Protein AF-A0A328ECJ2-F1 (afdb_monomer)

Foldseek 3Di:
DDPVVVVVVVVVVVDDQLVVQLVVQVVLVADSVLSSVVSVVCVVVVHDPVNVVVCSVVSVVVRVVVVVVVVVVVVVVVVVVVVVVD

Solvent-accessible surface area (backbone atoms only — not comparable to full-atom values): 49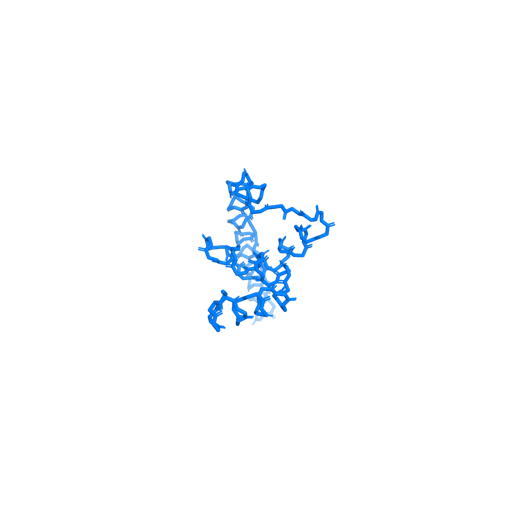03 Å² total; per-residue (Å²): 136,53,77,65,58,57,49,51,55,54,51,59,73,68,55,53,72,47,58,56,42,26,54,52,39,40,73,74,67,47,56,68,72,60,20,49,56,49,19,54,56,35,51,77,69,66,58,48,74,66,60,55,56,74,41,44,72,56,54,56,56,51,52,55,50,51,53,52,50,50,55,50,50,55,51,52,51,51,54,52,54,58,64,74,74,109

Structure (mmCIF, N/CA/C/O backbone):
data_AF-A0A328ECJ2-F1
#
_entry.id   AF-A0A328ECJ2-F1
#
loop_
_atom_site.group_PDB
_atom_site.id
_atom_site.type_symbol
_atom_site.label_atom_id
_atom_site.label_alt_id
_atom_site.label_comp_id
_atom_site.label_asym_id
_atom_site.label_entity_id
_atom_site.label_seq_id
_atom_site.pdbx_PDB_ins_code
_atom_site.Cartn_x
_atom_site.Cartn_y
_atom_site.Cartn_z
_atom_site.occupancy
_atom_site.B_iso_or_equiv
_atom_site.auth_seq_id
_atom_site.auth_comp_id
_atom_site.auth_asym_id
_atom_site.auth_atom_id
_atom_site.pdbx_PDB_model_num
ATOM 1 N N . MET A 1 1 ? -20.897 -12.761 29.644 1.00 55.25 1 MET A N 1
ATOM 2 C CA . MET A 1 1 ? -19.629 -12.828 28.889 1.00 55.25 1 MET A CA 1
ATOM 3 C C . MET A 1 1 ? -19.3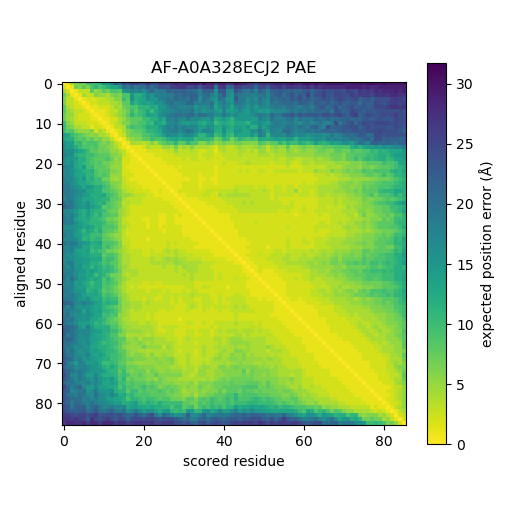49 -14.278 28.581 1.00 55.25 1 MET A C 1
ATOM 5 O O . MET A 1 1 ? -19.303 -15.085 29.503 1.00 55.25 1 MET A O 1
ATOM 9 N N . THR A 1 2 ? -19.264 -14.611 27.300 1.00 70.19 2 THR A N 1
ATOM 10 C CA . THR A 1 2 ? -18.987 -15.971 26.832 1.00 70.19 2 THR A CA 1
ATOM 11 C C . THR A 1 2 ? -17.473 -16.203 26.778 1.00 70.19 2 THR A C 1
ATOM 13 O O . THR A 1 2 ? -16.700 -15.256 26.650 1.00 70.19 2 THR A O 1
ATOM 16 N N . VAL A 1 3 ? -17.017 -17.454 26.900 1.00 70.62 3 VAL A N 1
ATOM 17 C CA . VAL A 1 3 ? -15.584 -17.818 26.798 1.00 70.62 3 VAL A CA 1
ATOM 18 C C . VAL A 1 3 ? -14.968 -17.307 25.485 1.00 70.62 3 VAL A C 1
ATOM 20 O O . VAL A 1 3 ? -13.809 -16.898 25.454 1.00 70.62 3 VAL A O 1
ATOM 23 N N . THR A 1 4 ? -15.775 -17.254 24.428 1.00 70.69 4 THR A N 1
ATOM 24 C CA . THR A 1 4 ? -15.459 -16.675 23.120 1.00 70.69 4 THR A CA 1
ATOM 25 C C . THR A 1 4 ? -15.136 -15.180 23.171 1.00 70.69 4 THR A C 1
ATOM 27 O O . THR A 1 4 ? -14.149 -14.777 22.565 1.00 70.69 4 THR A O 1
ATOM 30 N N . ASP A 1 5 ? -15.860 -14.371 23.952 1.00 72.00 5 ASP A N 1
ATOM 31 C CA . ASP A 1 5 ? -15.585 -12.926 24.084 1.00 72.00 5 ASP A CA 1
ATOM 32 C C . ASP A 1 5 ? -14.234 -12.667 24.775 1.00 72.00 5 ASP A C 1
ATOM 34 O O . ASP A 1 5 ? -13.496 -11.752 24.416 1.00 72.00 5 ASP A O 1
ATOM 38 N N . ASN A 1 6 ? -13.883 -13.506 25.757 1.00 71.88 6 ASN A N 1
ATOM 39 C CA . ASN A 1 6 ? -12.614 -13.408 26.482 1.00 71.88 6 ASN A CA 1
ATOM 40 C C . ASN A 1 6 ? -11.419 -13.842 25.624 1.00 71.88 6 ASN A C 1
ATOM 42 O O . ASN A 1 6 ? -10.348 -13.245 25.724 1.00 71.88 6 ASN A O 1
ATOM 46 N N . LEU A 1 7 ? -11.596 -14.867 24.784 1.00 73.31 7 LEU A N 1
ATOM 47 C CA . LEU A 1 7 ? -10.582 -15.289 23.817 1.00 73.31 7 LEU A CA 1
ATOM 48 C C . LEU A 1 7 ? -10.367 -14.211 22.755 1.00 73.31 7 LEU A C 1
ATOM 50 O O . LEU A 1 7 ? -9.223 -13.833 22.517 1.00 73.31 7 LEU A O 1
ATOM 54 N N . GLN A 1 8 ? -11.447 -13.667 22.191 1.00 67.25 8 GLN A N 1
ATOM 55 C CA . GLN A 1 8 ? -11.388 -12.571 21.224 1.00 67.25 8 GLN A CA 1
ATOM 56 C C . GLN A 1 8 ? -10.638 -11.364 21.806 1.00 67.25 8 GLN A C 1
ATOM 58 O O . GLN A 1 8 ? -9.623 -10.948 21.255 1.00 67.25 8 GLN A O 1
ATOM 63 N N . ALA A 1 9 ? -11.029 -10.894 22.995 1.00 66.19 9 ALA A N 1
ATOM 64 C CA . ALA A 1 9 ? -10.369 -9.774 23.667 1.00 66.19 9 ALA A CA 1
ATOM 65 C C . ALA A 1 9 ? -8.888 -10.043 24.015 1.00 66.19 9 ALA A C 1
ATOM 67 O O . ALA A 1 9 ? -8.083 -9.111 24.084 1.00 66.19 9 ALA A O 1
ATOM 68 N N . PHE A 1 10 ? -8.508 -11.303 24.251 1.00 69.88 10 PHE A N 1
ATOM 69 C CA . PHE A 1 10 ? -7.119 -11.697 24.495 1.00 69.88 10 PHE A CA 1
ATOM 70 C C . PHE A 1 10 ? -6.276 -11.681 23.214 1.00 69.88 10 PHE A C 1
ATOM 72 O O . PHE A 1 10 ? -5.128 -11.231 23.252 1.00 69.88 10 PHE A O 1
ATOM 79 N N . PHE A 1 11 ? -6.834 -12.137 22.089 1.00 64.06 11 PHE A N 1
ATOM 80 C CA . PHE A 1 11 ? -6.184 -12.040 20.780 1.00 64.06 11 PHE A CA 1
ATOM 81 C C . PHE A 1 11 ? -6.067 -10.585 20.322 1.00 64.06 11 PHE A C 1
ATOM 83 O O . PHE A 1 11 ? -4.983 -10.173 19.912 1.00 64.06 11 PHE A O 1
ATOM 90 N N . ASP A 1 12 ? -7.120 -9.787 20.498 1.00 63.34 12 ASP A N 1
ATOM 91 C CA . ASP A 1 12 ? -7.136 -8.367 20.139 1.00 63.34 12 ASP A CA 1
ATOM 92 C C . ASP A 1 12 ? -6.104 -7.566 20.952 1.00 63.34 12 ASP A C 1
ATOM 94 O O . ASP A 1 12 ? -5.381 -6.742 20.399 1.00 63.34 12 ASP A O 1
ATOM 98 N N . LYS A 1 13 ? -5.926 -7.868 22.249 1.00 65.19 13 LYS A N 1
ATOM 99 C CA . LYS A 1 13 ? -4.879 -7.246 23.088 1.00 65.19 13 LYS A CA 1
ATOM 100 C C . LYS A 1 13 ? -3.446 -7.587 22.679 1.00 65.19 13 LYS A C 1
ATOM 102 O O . LYS A 1 13 ? -2.530 -6.858 23.052 1.00 65.19 13 LYS A O 1
ATOM 107 N N . LYS A 1 14 ? -3.232 -8.713 21.997 1.00 65.19 14 LYS A N 1
ATOM 108 C CA . LYS A 1 14 ? -1.905 -9.153 21.539 1.00 65.19 14 LYS A CA 1
ATOM 109 C C . LYS A 1 14 ? -1.631 -8.800 20.082 1.00 65.19 14 LYS A C 1
ATOM 111 O O . LYS A 1 14 ? -0.519 -9.043 19.611 1.00 65.19 14 LYS A O 1
ATOM 116 N N . ARG A 1 15 ? -2.619 -8.266 19.364 1.00 65.88 15 ARG A N 1
ATOM 117 C CA . ARG A 1 15 ? -2.477 -7.952 17.949 1.00 65.88 15 ARG A CA 1
ATOM 118 C C . ARG A 1 15 ? -1.576 -6.732 17.802 1.00 65.88 15 ARG A C 1
ATOM 120 O O . ARG A 1 15 ? -1.834 -5.681 18.379 1.00 65.88 15 ARG A O 1
ATOM 127 N N . ASN A 1 16 ? -0.475 -6.901 17.077 1.00 78.75 16 ASN A N 1
ATOM 128 C CA . ASN A 1 16 ? 0.439 -5.805 16.799 1.00 78.75 16 ASN A CA 1
ATOM 129 C C . ASN A 1 16 ? -0.228 -4.875 15.760 1.00 78.75 16 ASN A C 1
ATOM 131 O O . ASN A 1 16 ? -0.532 -5.352 14.662 1.00 78.75 16 ASN A O 1
ATOM 135 N N . PRO A 1 17 ? -0.441 -3.581 16.068 1.00 79.56 17 PRO A N 1
ATOM 136 C CA . PRO A 1 17 ? -1.050 -2.626 15.141 1.00 79.56 17 PRO A CA 1
ATOM 137 C C . PRO A 1 17 ? -0.321 -2.523 13.795 1.00 79.56 17 PRO A C 1
ATOM 139 O O . PRO A 1 17 ? -0.942 -2.197 12.785 1.00 79.56 17 PRO A O 1
ATOM 142 N N . HIS A 1 18 ? 0.987 -2.792 13.757 1.00 85.81 18 HIS A N 1
ATOM 143 C CA . HIS A 1 18 ? 1.750 -2.902 12.511 1.00 85.81 18 HIS A CA 1
ATOM 144 C C . HIS A 1 18 ? 1.274 -4.070 11.646 1.00 85.81 18 HIS A C 1
ATOM 146 O O . HIS A 1 18 ? 0.930 -3.880 10.484 1.00 85.81 18 HIS A O 1
ATOM 152 N N . LEU A 1 19 ? 1.184 -5.269 12.233 1.00 86.94 19 LEU A N 1
ATOM 153 C CA . LEU A 1 19 ? 0.757 -6.492 11.542 1.00 86.94 19 LEU A CA 1
ATOM 154 C C . LEU A 1 19 ? -0.661 -6.360 10.987 1.00 86.94 19 LEU A C 1
ATOM 156 O O . LEU A 1 19 ? -0.915 -6.777 9.866 1.00 86.94 19 LEU A O 1
ATOM 160 N N . GLU A 1 20 ? -1.571 -5.732 11.730 1.00 87.31 20 GLU A N 1
ATOM 161 C CA . GLU A 1 20 ? -2.935 -5.498 11.249 1.00 87.31 20 GLU A CA 1
ATOM 162 C C . GLU A 1 20 ? -2.967 -4.540 10.045 1.00 87.31 20 GLU A C 1
ATOM 164 O O . GLU A 1 20 ? -3.662 -4.794 9.059 1.00 87.31 20 GLU A O 1
ATOM 169 N N . ARG A 1 21 ? -2.170 -3.463 10.077 1.00 88.62 21 ARG A N 1
ATOM 170 C CA . ARG A 1 21 ? -2.040 -2.539 8.938 1.00 88.62 21 ARG A CA 1
ATOM 171 C C . ARG A 1 21 ? -1.384 -3.206 7.737 1.00 88.62 21 ARG A C 1
ATOM 173 O O . ARG A 1 21 ? -1.818 -2.970 6.613 1.00 88.62 21 ARG A O 1
ATOM 180 N N . LEU A 1 22 ? -0.369 -4.032 7.967 1.00 93.25 22 LEU A N 1
ATOM 181 C CA . LEU A 1 22 ? 0.298 -4.803 6.928 1.00 93.25 22 LEU A CA 1
ATOM 182 C C . LEU A 1 22 ? -0.668 -5.783 6.258 1.00 93.25 22 LEU A C 1
ATOM 184 O O . LEU A 1 22 ? -0.814 -5.746 5.039 1.00 93.25 22 LEU A O 1
ATOM 188 N N . GLU A 1 23 ? -1.372 -6.603 7.046 1.00 91.50 23 GLU A N 1
ATOM 189 C CA . GLU A 1 23 ? -2.402 -7.530 6.559 1.00 91.50 23 GLU A CA 1
ATOM 190 C C . GLU A 1 23 ? -3.446 -6.781 5.724 1.00 91.50 23 GLU A C 1
ATOM 192 O O . GLU A 1 23 ? -3.813 -7.214 4.629 1.00 91.50 23 GLU A O 1
ATOM 197 N N . PHE A 1 24 ? -3.873 -5.611 6.200 1.00 91.75 24 PHE A N 1
ATOM 198 C CA . PHE A 1 24 ? -4.803 -4.756 5.482 1.00 91.75 24 PHE A CA 1
ATOM 199 C C . PHE A 1 24 ? -4.237 -4.250 4.144 1.00 91.75 24 PHE A C 1
ATOM 201 O O . PHE A 1 24 ? -4.889 -4.398 3.109 1.00 91.75 24 PHE A O 1
ATOM 208 N N . LEU A 1 25 ? -3.023 -3.696 4.130 1.00 93.38 25 LEU A N 1
ATOM 209 C CA . LEU A 1 25 ? -2.356 -3.192 2.923 1.00 93.38 25 LEU A CA 1
ATOM 210 C C . LEU A 1 25 ? -2.116 -4.303 1.892 1.00 93.38 25 LEU A C 1
ATOM 212 O O . LEU A 1 25 ? -2.394 -4.108 0.708 1.00 93.38 25 LEU A O 1
ATOM 216 N N . MET A 1 26 ? -1.691 -5.483 2.344 1.00 92.94 26 MET A N 1
ATOM 217 C CA . MET A 1 26 ? -1.531 -6.666 1.497 1.00 92.94 26 MET A CA 1
ATOM 218 C C . MET A 1 26 ? -2.871 -7.158 0.944 1.00 92.94 26 MET A C 1
ATOM 220 O O . MET A 1 26 ? -2.954 -7.507 -0.231 1.00 92.94 26 MET A O 1
ATOM 224 N N . SER A 1 27 ? -3.946 -7.132 1.742 1.00 92.69 27 SER A N 1
ATOM 225 C CA . SER A 1 27 ? -5.287 -7.534 1.285 1.00 92.69 27 SER A CA 1
ATOM 226 C C . SER A 1 27 ? -5.837 -6.637 0.171 1.00 92.69 27 SER A C 1
ATOM 228 O O . SER A 1 27 ? -6.682 -7.065 -0.615 1.00 92.69 27 SER A O 1
ATOM 230 N N . MET A 1 28 ? -5.337 -5.400 0.061 1.00 91.06 28 MET A N 1
ATOM 231 C CA . MET A 1 28 ? -5.664 -4.520 -1.058 1.00 91.06 28 MET A CA 1
ATOM 232 C C . MET A 1 28 ? -4.975 -4.945 -2.361 1.00 91.06 28 MET A C 1
ATOM 234 O O . MET A 1 28 ? -5.438 -4.546 -3.426 1.00 91.06 28 MET A O 1
ATOM 238 N N . GLY A 1 29 ? -3.929 -5.771 -2.302 1.00 92.06 29 GLY A N 1
ATOM 239 C CA . GLY A 1 29 ? -3.159 -6.216 -3.464 1.00 92.06 29 GLY A CA 1
ATOM 240 C C . GLY A 1 29 ? -1.955 -5.333 -3.788 1.00 92.06 29 GLY A C 1
ATOM 241 O O . GLY A 1 29 ? -1.542 -5.296 -4.943 1.00 92.06 29 GLY A O 1
ATOM 242 N N . LEU A 1 30 ? -1.428 -4.602 -2.800 1.00 92.62 30 LEU A N 1
ATOM 243 C CA . LEU A 1 30 ? -0.143 -3.908 -2.923 1.00 92.62 30 LEU A CA 1
ATOM 244 C C . LEU A 1 30 ? 1.010 -4.915 -2.894 1.00 92.62 30 LEU A C 1
ATOM 246 O O . LEU A 1 30 ? 0.898 -5.966 -2.253 1.00 92.62 30 LEU A O 1
ATOM 250 N N . ASP A 1 31 ? 2.123 -4.573 -3.544 1.00 93.56 31 ASP A N 1
ATOM 251 C CA . ASP A 1 31 ? 3.362 -5.340 -3.416 1.00 93.56 31 ASP A CA 1
AT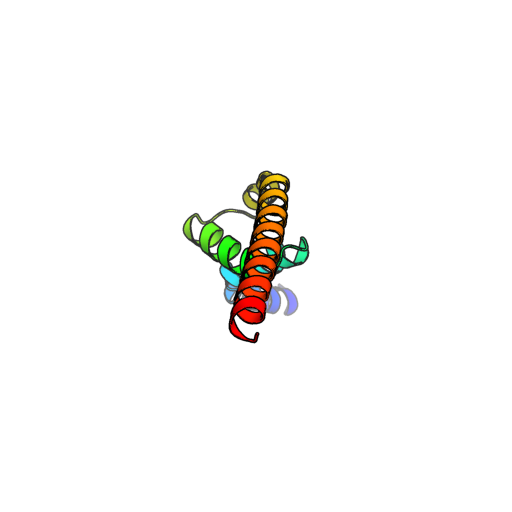OM 252 C C . ASP A 1 31 ? 3.748 -5.529 -1.929 1.00 93.56 31 ASP A C 1
ATOM 254 O O . ASP A 1 31 ? 3.664 -4.567 -1.159 1.00 93.56 31 ASP A O 1
ATOM 258 N N . PRO A 1 32 ? 4.167 -6.733 -1.489 1.00 92.19 32 PRO A N 1
ATOM 259 C CA . PRO A 1 32 ? 4.476 -6.993 -0.083 1.00 92.19 32 PRO A CA 1
ATOM 260 C C . PRO A 1 32 ? 5.570 -6.092 0.503 1.00 92.19 32 PRO A C 1
ATOM 262 O O . PRO A 1 32 ? 5.462 -5.677 1.656 1.00 92.19 32 PRO A O 1
ATOM 265 N N . GLU A 1 33 ? 6.611 -5.762 -0.266 1.00 91.94 33 GLU A N 1
ATOM 266 C CA . GLU A 1 33 ? 7.698 -4.908 0.220 1.00 91.94 33 GLU A CA 1
ATOM 267 C C . GLU A 1 33 ? 7.237 -3.450 0.327 1.00 91.94 33 GLU A C 1
ATOM 269 O O . GLU A 1 33 ? 7.560 -2.748 1.291 1.00 91.94 33 GLU A O 1
ATOM 274 N N . PHE A 1 34 ? 6.437 -2.992 -0.638 1.00 93.31 34 PHE A N 1
ATOM 275 C CA . PHE A 1 34 ? 5.815 -1.674 -0.569 1.00 93.31 34 PHE A CA 1
ATOM 276 C C . PHE A 1 34 ? 4.814 -1.576 0.594 1.00 93.31 34 PHE A C 1
ATOM 278 O O . PHE A 1 34 ? 4.838 -0.600 1.349 1.00 93.31 34 PHE A O 1
ATOM 285 N N . ALA A 1 35 ? 3.989 -2.607 0.791 1.00 94.00 35 ALA A N 1
ATOM 286 C CA . ALA A 1 35 ? 3.019 -2.700 1.876 1.00 94.00 35 ALA A CA 1
ATOM 287 C C . ALA A 1 35 ? 3.691 -2.634 3.256 1.00 94.00 35 ALA A C 1
ATOM 289 O O . ALA A 1 35 ? 3.217 -1.886 4.108 1.00 94.00 35 ALA A O 1
A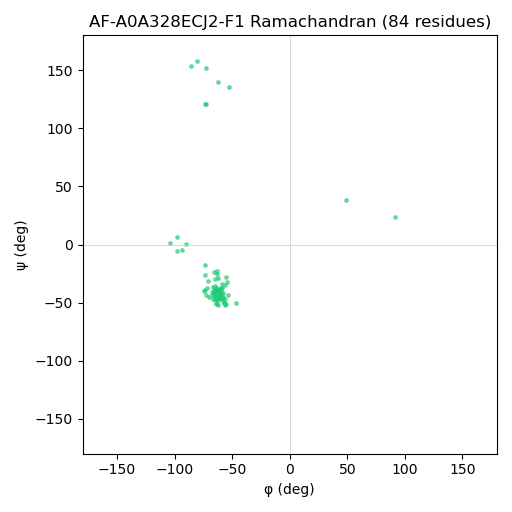TOM 290 N N . GLU A 1 36 ? 4.821 -3.319 3.457 1.00 93.56 36 GLU A N 1
ATOM 291 C CA . GLU A 1 36 ? 5.605 -3.257 4.702 1.00 93.56 36 GLU A CA 1
ATOM 292 C C . GLU A 1 36 ? 6.064 -1.831 5.021 1.00 93.56 36 GLU A C 1
ATOM 294 O O . GLU A 1 36 ? 5.868 -1.324 6.128 1.00 93.56 36 GLU A O 1
ATOM 299 N N . ARG A 1 37 ? 6.618 -1.132 4.025 1.00 93.38 37 ARG A N 1
ATOM 300 C CA . ARG A 1 37 ? 7.079 0.254 4.195 1.00 93.38 37 ARG A CA 1
ATOM 301 C C . ARG A 1 37 ? 5.920 1.201 4.496 1.00 93.38 37 ARG A C 1
ATOM 303 O O . ARG A 1 37 ? 6.054 2.085 5.342 1.00 93.38 37 ARG A O 1
ATOM 310 N N . CYS A 1 38 ? 4.782 1.018 3.829 1.00 93.19 38 CYS A N 1
ATOM 311 C CA . CYS A 1 38 ? 3.574 1.786 4.107 1.00 93.19 38 CYS A CA 1
ATOM 312 C C . CYS A 1 38 ? 3.019 1.494 5.505 1.00 93.19 38 CYS A C 1
ATOM 314 O O . CYS A 1 38 ? 2.634 2.435 6.194 1.00 93.19 38 CYS A O 1
ATOM 316 N N . ALA A 1 39 ? 3.006 0.234 5.944 1.00 93.00 39 ALA A N 1
ATOM 317 C CA . ALA A 1 39 ? 2.535 -0.157 7.269 1.00 93.00 39 ALA A CA 1
ATOM 318 C C . ALA A 1 39 ? 3.354 0.532 8.370 1.00 93.00 39 ALA A C 1
ATOM 320 O O . ALA A 1 39 ? 2.762 1.169 9.241 1.00 93.00 39 ALA A O 1
ATOM 321 N N . LEU A 1 40 ? 4.688 0.537 8.245 1.00 93.00 40 LEU A N 1
ATOM 322 C CA . LEU A 1 40 ? 5.584 1.259 9.157 1.00 93.00 40 LEU A CA 1
ATOM 323 C C . LEU A 1 40 ? 5.319 2.771 9.149 1.00 93.00 40 LEU A C 1
ATOM 325 O O . LEU A 1 40 ? 5.245 3.400 10.203 1.00 93.00 40 LEU A O 1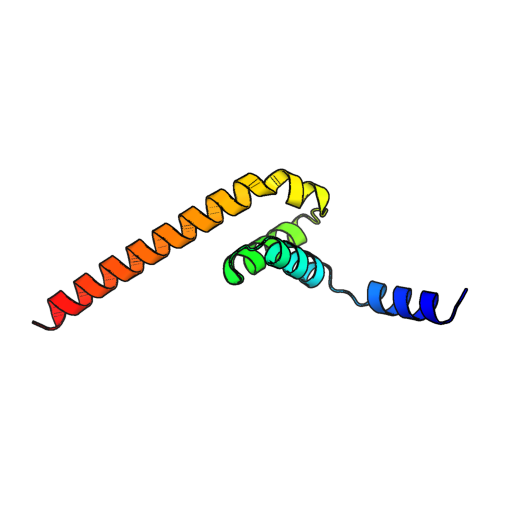
ATOM 329 N N . MET A 1 41 ? 5.146 3.375 7.967 1.00 92.12 41 MET A N 1
ATOM 330 C CA . MET A 1 41 ? 4.846 4.808 7.853 1.00 92.12 41 MET A CA 1
ATOM 331 C C . MET A 1 41 ? 3.517 5.162 8.536 1.00 92.12 41 MET A C 1
ATOM 333 O O . MET A 1 41 ? 3.429 6.152 9.261 1.00 92.12 41 MET A O 1
ATOM 337 N N . PHE A 1 42 ? 2.478 4.354 8.317 1.00 92.38 42 PHE A N 1
ATOM 338 C CA . PHE A 1 42 ? 1.161 4.557 8.914 1.00 92.38 42 PHE A CA 1
ATOM 339 C C . PHE A 1 42 ? 1.140 4.266 10.414 1.00 92.38 42 PHE A C 1
ATOM 341 O O . PHE A 1 42 ? 0.402 4.925 11.145 1.00 92.38 42 PHE A O 1
ATOM 348 N N . GLU A 1 43 ? 1.961 3.331 10.888 1.00 90.00 43 GLU A N 1
ATOM 349 C CA . GLU A 1 43 ? 2.169 3.093 12.313 1.00 90.00 43 GLU A CA 1
ATOM 350 C C . GLU A 1 43 ? 2.782 4.320 12.998 1.00 90.00 43 GLU A C 1
ATOM 352 O O . GLU A 1 43 ? 2.266 4.759 14.023 1.00 90.00 43 GLU A O 1
ATOM 357 N N . GLN A 1 44 ? 3.804 4.940 12.399 1.00 90.25 44 GLN A N 1
ATOM 358 C CA . GLN A 1 44 ? 4.462 6.129 12.961 1.00 90.25 44 GLN A CA 1
ATOM 359 C C . GLN A 1 44 ? 3.511 7.310 13.178 1.00 90.25 44 GLN A C 1
ATOM 361 O O . GLN A 1 44 ? 3.683 8.073 14.127 1.00 90.25 44 GLN A O 1
ATOM 366 N N . ILE A 1 45 ? 2.508 7.463 12.312 1.00 90.75 45 ILE A N 1
ATOM 367 C CA . ILE A 1 45 ? 1.506 8.530 12.424 1.00 90.75 45 ILE A CA 1
ATOM 368 C C . ILE A 1 45 ? 0.208 8.067 13.095 1.00 90.75 45 ILE A C 1
ATOM 370 O O . ILE A 1 45 ? -0.754 8.828 13.136 1.00 90.75 45 ILE A O 1
ATOM 374 N N . ASN A 1 46 ? 0.165 6.832 13.611 1.00 88.00 46 ASN A N 1
ATOM 375 C CA . ASN A 1 46 ? -1.035 6.202 14.164 1.00 88.00 46 ASN A CA 1
ATOM 376 C C . ASN A 1 46 ? -2.263 6.307 13.243 1.00 88.00 46 ASN A C 1
ATOM 378 O O . ASN A 1 46 ? -3.388 6.471 13.716 1.00 88.00 46 ASN A O 1
ATOM 382 N N . ALA A 1 47 ? -2.062 6.183 11.929 1.00 88.75 47 ALA A N 1
ATOM 383 C CA . ALA A 1 47 ? -3.152 6.285 10.971 1.00 88.75 47 ALA A CA 1
ATOM 384 C C . ALA A 1 47 ? -4.190 5.183 11.197 1.00 88.75 47 ALA A C 1
ATOM 386 O O . ALA A 1 47 ? -3.866 4.012 11.454 1.00 88.75 47 ALA A O 1
ATOM 387 N N . THR A 1 48 ? -5.446 5.586 11.061 1.00 89.00 48 THR A N 1
ATOM 388 C CA 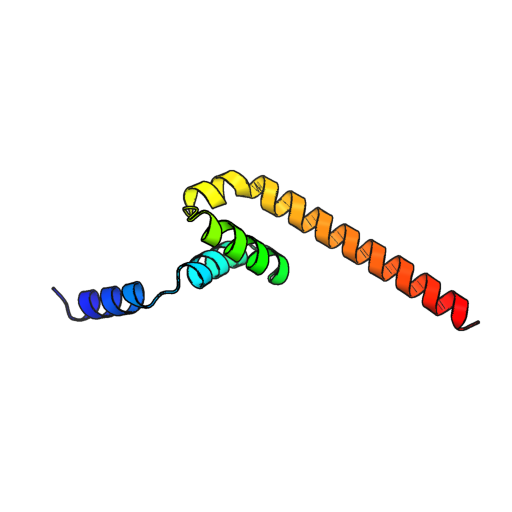. THR A 1 48 ? -6.620 4.722 11.078 1.00 89.00 48 THR A CA 1
ATOM 389 C C . THR A 1 48 ? -6.820 4.048 9.721 1.00 89.00 48 THR A C 1
ATOM 391 O O . THR A 1 48 ? -6.400 4.552 8.676 1.00 89.00 48 THR A O 1
ATOM 394 N N . THR A 1 49 ? -7.542 2.928 9.700 1.00 87.81 49 THR A N 1
ATOM 395 C CA . THR A 1 49 ? -7.883 2.214 8.457 1.00 87.81 49 THR A CA 1
ATOM 396 C C . THR A 1 49 ? -8.616 3.107 7.453 1.00 87.81 49 THR A C 1
ATOM 398 O O . THR A 1 49 ? -8.390 3.001 6.248 1.00 87.81 49 THR A O 1
ATOM 401 N N . GLN A 1 50 ? -9.457 4.031 7.930 1.00 89.12 50 GLN A N 1
ATOM 402 C CA . GLN A 1 50 ? -10.181 4.964 7.066 1.00 89.12 50 GLN A CA 1
ATOM 403 C C . GLN A 1 50 ? -9.236 5.963 6.383 1.00 89.12 50 GLN A C 1
ATOM 405 O O . GLN A 1 50 ? -9.394 6.248 5.197 1.00 89.12 50 GLN A O 1
ATOM 410 N N . GLU A 1 51 ? -8.235 6.477 7.098 1.00 90.81 51 GLU A N 1
ATOM 411 C CA . GLU A 1 51 ? -7.233 7.384 6.528 1.00 90.81 51 GLU A CA 1
ATOM 412 C C . GLU A 1 51 ? -6.363 6.676 5.488 1.00 90.81 51 GLU A C 1
ATOM 414 O O . GLU A 1 51 ? -6.125 7.230 4.414 1.00 90.81 51 GLU A O 1
ATOM 419 N N . ILE A 1 52 ? -5.977 5.423 5.751 1.00 91.69 52 ILE A N 1
ATOM 420 C CA . ILE A 1 52 ? -5.272 4.578 4.777 1.00 91.69 52 ILE A CA 1
ATOM 421 C C . ILE A 1 52 ? -6.148 4.370 3.530 1.00 91.69 52 ILE A C 1
ATOM 423 O O . ILE A 1 52 ? -5.690 4.558 2.401 1.00 91.69 52 ILE A O 1
ATOM 427 N N . MET A 1 53 ? -7.436 4.061 3.712 1.00 91.31 53 MET A N 1
ATOM 428 C CA . MET A 1 53 ? -8.392 3.902 2.609 1.00 91.31 53 MET A CA 1
ATOM 429 C C . MET A 1 53 ? -8.568 5.168 1.773 1.00 91.31 53 MET A C 1
ATOM 431 O O . MET A 1 53 ? -8.656 5.089 0.545 1.00 91.31 53 MET A O 1
ATOM 435 N N . ASN A 1 54 ? -8.567 6.342 2.401 1.00 94.00 54 ASN A N 1
ATOM 436 C CA . ASN A 1 54 ? -8.654 7.613 1.683 1.00 94.00 54 ASN A CA 1
ATOM 437 C C . ASN A 1 54 ? -7.435 7.836 0.767 1.00 94.00 54 ASN A C 1
ATOM 439 O O . ASN A 1 54 ? -7.547 8.509 -0.259 1.00 94.00 54 ASN A O 1
ATOM 443 N N . GLN A 1 55 ? -6.291 7.221 1.080 1.00 93.19 55 GLN A N 1
ATOM 444 C CA . GLN A 1 55 ? -5.075 7.275 0.265 1.00 93.19 55 GLN A CA 1
ATOM 445 C C . GLN A 1 55 ? -4.969 6.152 -0.776 1.00 93.19 55 GLN A C 1
ATOM 447 O O . GLN A 1 55 ? -4.018 6.141 -1.558 1.00 93.19 55 GLN A O 1
ATOM 452 N N . LYS A 1 56 ? -5.956 5.249 -0.869 1.00 91.69 56 LYS A N 1
ATOM 453 C CA . LYS A 1 56 ? -5.917 4.056 -1.733 1.00 91.69 56 LYS A CA 1
ATOM 454 C C . LYS A 1 56 ? -5.440 4.348 -3.159 1.00 91.69 56 LYS A C 1
ATOM 456 O O . LYS A 1 56 ? -4.516 3.705 -3.643 1.00 91.69 56 LYS A O 1
ATOM 461 N N . LYS A 1 57 ? -6.021 5.348 -3.833 1.00 93.19 57 LYS A N 1
ATOM 462 C CA . LYS A 1 57 ? -5.637 5.706 -5.216 1.00 93.19 57 LYS A CA 1
ATOM 463 C C . LYS A 1 57 ? -4.164 6.109 -5.337 1.00 93.19 57 LYS A C 1
ATOM 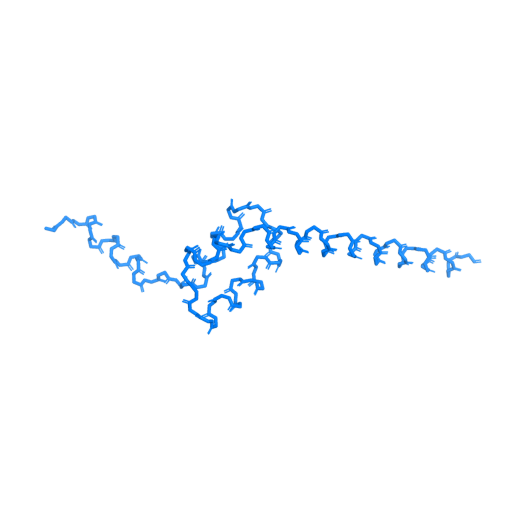465 O O . LYS A 1 57 ? -3.524 5.788 -6.335 1.00 93.19 57 LYS A O 1
ATOM 470 N N . VAL A 1 58 ? -3.643 6.819 -4.338 1.00 94.06 58 VAL A N 1
ATOM 471 C CA . VAL A 1 58 ? -2.245 7.257 -4.301 1.00 94.06 58 VAL A CA 1
ATOM 472 C C . VAL A 1 58 ? -1.333 6.055 -4.092 1.00 94.06 58 VAL A C 1
ATOM 474 O O . VAL A 1 58 ? -0.371 5.916 -4.840 1.00 94.06 58 VAL A O 1
ATOM 477 N N . LEU A 1 59 ? -1.678 5.162 -3.159 1.00 93.56 59 LEU A N 1
ATOM 478 C CA . LEU A 1 59 ? -0.910 3.946 -2.880 1.00 93.56 59 LEU A CA 1
ATOM 479 C C . LEU A 1 59 ? -0.720 3.100 -4.146 1.00 93.56 59 LEU A C 1
ATOM 481 O O . LEU A 1 59 ? 0.416 2.839 -4.522 1.00 93.56 59 LEU A O 1
ATOM 485 N N . PHE A 1 60 ? -1.795 2.794 -4.880 1.00 93.56 60 PHE A N 1
ATOM 486 C CA . PHE A 1 60 ? -1.685 2.049 -6.146 1.00 93.56 60 PHE A CA 1
ATOM 487 C C . PHE A 1 60 ? -0.901 2.796 -7.226 1.00 93.56 60 PHE A C 1
ATOM 489 O O . PHE A 1 60 ? -0.167 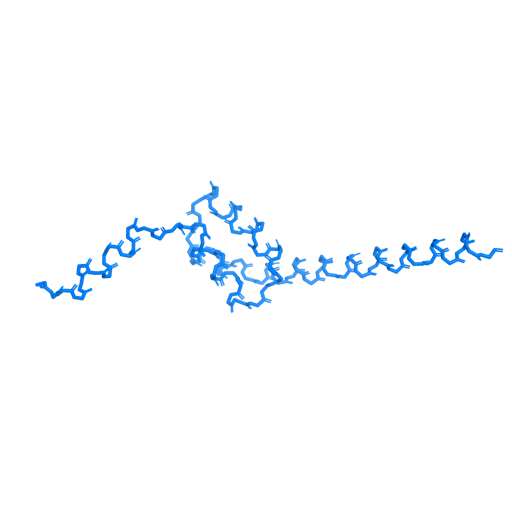2.189 -8.000 1.00 93.56 60 PHE A O 1
ATOM 496 N N . SER A 1 61 ? -1.053 4.121 -7.304 1.00 94.69 61 SER A N 1
ATOM 497 C CA . SER A 1 61 ? -0.310 4.919 -8.281 1.00 94.69 61 SER A CA 1
ATOM 498 C C . SER A 1 61 ? 1.196 4.895 -8.017 1.00 94.69 61 SER A C 1
ATOM 500 O O . SER A 1 61 ? 1.987 4.893 -8.960 1.00 94.69 61 SER A O 1
ATOM 502 N N . VAL A 1 62 ? 1.595 4.918 -6.746 1.00 93.56 62 VAL A N 1
ATOM 503 C CA . VAL A 1 62 ? 2.999 4.851 -6.337 1.00 93.56 62 VAL A CA 1
ATOM 504 C C . VAL A 1 62 ? 3.548 3.442 -6.538 1.00 93.56 62 VAL A C 1
ATOM 506 O O . VAL A 1 62 ? 4.634 3.321 -7.098 1.00 93.56 62 VAL A O 1
ATOM 509 N N . ASP A 1 63 ? 2.786 2.412 -6.172 1.00 93.38 63 ASP A N 1
ATOM 510 C CA . ASP A 1 63 ? 3.163 1.004 -6.335 1.00 93.38 63 ASP A CA 1
ATOM 511 C C . ASP A 1 63 ? 3.468 0.662 -7.807 1.00 93.38 63 ASP A C 1
ATOM 513 O O . ASP A 1 63 ? 4.568 0.229 -8.150 1.00 93.38 63 ASP A O 1
ATOM 517 N N . ASP A 1 64 ? 2.567 1.023 -8.728 1.00 93.12 64 ASP A N 1
ATOM 518 C CA . ASP A 1 64 ? 2.771 0.831 -10.173 1.00 93.12 64 ASP A CA 1
ATOM 519 C C . ASP A 1 64 ? 3.989 1.613 -10.710 1.00 93.12 64 ASP A C 1
ATOM 521 O O . ASP A 1 64 ? 4.764 1.118 -11.536 1.00 93.12 64 ASP A O 1
ATOM 525 N N . LYS A 1 65 ? 4.211 2.844 -10.228 1.00 93.38 65 LYS A N 1
ATOM 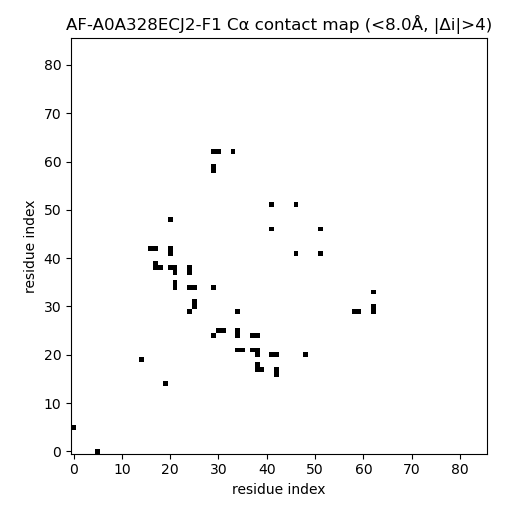526 C CA . LYS A 1 65 ? 5.404 3.626 -10.598 1.00 93.38 65 LYS A CA 1
ATOM 527 C C . LYS A 1 65 ? 6.685 2.959 -10.109 1.00 93.38 65 LYS A C 1
ATOM 529 O O . LYS A 1 65 ? 7.661 2.930 -10.860 1.00 93.38 65 LYS A O 1
ATOM 534 N N . LEU A 1 66 ? 6.690 2.448 -8.880 1.00 91.81 66 LEU A N 1
ATOM 535 C CA . LEU A 1 66 ? 7.841 1.775 -8.292 1.00 91.81 66 LEU A CA 1
ATOM 536 C C . LEU A 1 66 ? 8.175 0.509 -9.086 1.00 91.81 66 LEU A C 1
ATOM 538 O O . LEU A 1 66 ? 9.313 0.352 -9.532 1.00 91.81 66 LEU A O 1
ATOM 542 N N . HIS A 1 67 ? 7.160 -0.301 -9.394 1.00 91.50 67 HIS A N 1
ATOM 543 C CA . HIS A 1 67 ? 7.298 -1.489 -10.228 1.00 91.50 67 HIS A CA 1
ATOM 544 C C . HIS A 1 67 ? 7.906 -1.165 -11.606 1.00 91.50 67 HIS A C 1
ATOM 546 O O . HIS A 1 67 ? 8.871 -1.792 -12.052 1.00 91.50 67 HIS A O 1
ATOM 552 N N . LYS A 1 68 ? 7.415 -0.115 -12.280 1.00 93.50 68 LYS A N 1
ATOM 553 C CA . LYS A 1 68 ? 7.964 0.339 -13.573 1.00 93.50 68 LYS A CA 1
ATOM 554 C C . LYS A 1 68 ? 9.421 0.792 -13.480 1.00 93.50 68 LYS A C 1
ATOM 556 O O . LYS A 1 68 ? 10.208 0.520 -14.393 1.00 93.50 68 LYS A O 1
ATOM 561 N N . LEU A 1 69 ? 9.791 1.497 -12.410 1.00 92.94 69 LEU A N 1
ATOM 562 C CA . LEU A 1 69 ? 11.171 1.932 -12.182 1.00 92.94 69 LEU A CA 1
ATOM 563 C C . LEU A 1 69 ? 12.101 0.740 -11.957 1.00 92.94 69 LEU A C 1
ATOM 565 O O . LEU A 1 69 ? 13.200 0.713 -12.515 1.00 92.94 69 LEU A O 1
ATOM 569 N N . GLU A 1 70 ? 11.649 -0.263 -11.214 1.00 92.06 70 GLU A N 1
ATOM 570 C CA . GLU A 1 70 ? 12.411 -1.482 -10.980 1.00 92.06 70 GLU A CA 1
ATOM 571 C C . GLU A 1 70 ? 12.624 -2.288 -12.266 1.00 92.06 70 GLU A C 1
ATOM 573 O O . GLU A 1 70 ? 13.755 -2.670 -12.580 1.00 92.06 70 GLU A O 1
ATOM 578 N N . LEU A 1 71 ? 11.584 -2.445 -13.088 1.00 93.62 71 LEU A N 1
ATOM 579 C CA . LEU A 1 71 ? 11.715 -3.053 -14.414 1.00 93.62 71 LEU A CA 1
ATOM 580 C C . LEU A 1 71 ? 12.725 -2.301 -15.292 1.00 93.62 71 LEU A C 1
ATOM 582 O O . LEU A 1 71 ? 13.545 -2.924 -15.978 1.00 93.62 71 LEU A O 1
ATOM 586 N N . LYS A 1 72 ? 12.702 -0.962 -15.260 1.00 95.00 72 LYS A N 1
ATOM 587 C CA . LYS A 1 72 ? 13.656 -0.122 -15.998 1.00 95.00 72 LYS A CA 1
ATOM 588 C C . LYS A 1 72 ? 15.084 -0.322 -15.490 1.00 95.00 72 LYS A C 1
ATOM 590 O O . LYS A 1 72 ? 15.982 -0.516 -16.310 1.00 95.00 72 LYS A O 1
ATOM 595 N N . ARG A 1 73 ? 15.292 -0.324 -14.170 1.00 93.50 73 ARG A N 1
ATOM 596 C CA . ARG A 1 73 ? 16.591 -0.592 -13.533 1.00 93.50 73 ARG A CA 1
ATOM 597 C C . ARG A 1 73 ? 17.138 -1.953 -13.961 1.00 93.50 73 ARG A C 1
ATOM 599 O O . ARG A 1 73 ? 18.261 -2.033 -14.450 1.00 93.50 73 ARG A O 1
ATOM 606 N N . ASN A 1 74 ? 16.322 -3.001 -13.872 1.00 93.88 74 ASN A N 1
ATOM 607 C CA . ASN A 1 74 ? 16.724 -4.363 -14.227 1.00 93.88 74 ASN A CA 1
ATOM 608 C C . ASN A 1 74 ? 17.051 -4.493 -15.721 1.00 93.88 74 ASN A C 1
ATOM 610 O O . ASN A 1 74 ? 17.973 -5.210 -16.109 1.00 93.88 74 ASN A O 1
ATOM 614 N N . ARG A 1 75 ? 16.323 -3.778 -16.589 1.00 93.81 75 ARG A N 1
ATOM 615 C CA . ARG A 1 75 ? 16.643 -3.710 -18.020 1.00 93.81 75 ARG A CA 1
ATOM 616 C C . ARG A 1 75 ? 18.001 -3.053 -18.271 1.00 93.81 75 ARG A C 1
ATOM 618 O O . ARG A 1 75 ? 18.776 -3.608 -19.044 1.00 93.81 75 ARG A O 1
ATOM 625 N N . LEU A 1 76 ? 18.280 -1.914 -17.637 1.00 94.06 76 LEU A N 1
ATOM 626 C CA . LEU A 1 76 ? 19.563 -1.218 -17.776 1.00 94.06 76 LEU A CA 1
ATOM 627 C C . LEU A 1 76 ? 20.722 -2.090 -17.291 1.00 94.06 76 LEU A C 1
ATOM 629 O O . LEU A 1 76 ? 21.680 -2.283 -18.032 1.00 94.06 76 LEU A O 1
ATOM 633 N N . HIS A 1 77 ? 20.571 -2.708 -16.119 1.00 93.19 77 HIS A N 1
ATOM 634 C CA . HIS A 1 77 ? 21.582 -3.604 -15.567 1.00 93.19 77 HIS A CA 1
ATOM 635 C C . HIS A 1 77 ? 21.898 -4.777 -16.509 1.00 93.19 77 HIS A C 1
ATOM 637 O O . HIS A 1 77 ? 23.059 -5.041 -16.806 1.00 93.19 77 HIS A O 1
ATOM 643 N N . ARG A 1 78 ? 20.875 -5.439 -17.073 1.00 92.88 78 ARG A N 1
ATOM 644 C CA . ARG A 1 78 ? 21.088 -6.510 -18.065 1.00 92.88 78 ARG A CA 1
ATOM 645 C C . ARG A 1 78 ? 21.845 -6.023 -19.300 1.00 92.88 78 ARG A C 1
ATOM 647 O O . ARG A 1 78 ? 22.707 -6.737 -19.800 1.00 92.88 78 ARG A O 1
ATOM 654 N N . MET A 1 79 ? 21.539 -4.823 -19.795 1.00 93.38 79 MET A N 1
ATOM 655 C CA . MET A 1 79 ? 22.258 -4.249 -20.936 1.00 93.38 79 MET A CA 1
ATOM 656 C C . MET A 1 79 ? 23.726 -3.960 -20.609 1.00 93.38 79 MET A C 1
ATOM 658 O O . MET A 1 79 ? 24.580 -4.163 -21.465 1.00 93.38 79 MET A O 1
ATOM 662 N N . GLU A 1 80 ? 24.027 -3.493 -19.398 1.00 92.69 80 GLU A N 1
ATOM 663 C CA . GLU A 1 80 ? 25.406 -3.274 -18.950 1.00 92.69 80 GLU A CA 1
ATOM 664 C C . GLU A 1 80 ? 26.179 -4.588 -18.855 1.00 92.69 80 GLU A C 1
ATOM 666 O O . GLU A 1 80 ? 27.266 -4.682 -19.421 1.00 92.69 80 GLU A O 1
ATOM 671 N N . VAL A 1 81 ? 25.604 -5.621 -18.234 1.00 92.12 81 VAL A N 1
ATOM 672 C CA . VAL A 1 81 ? 26.232 -6.949 -18.130 1.00 92.12 81 VAL A CA 1
ATOM 673 C C . VAL A 1 81 ? 26.536 -7.527 -19.516 1.00 92.12 81 VAL A C 1
ATOM 675 O O . VAL A 1 81 ? 27.653 -7.984 -19.752 1.00 92.12 81 VAL A O 1
ATOM 678 N N . LEU A 1 82 ? 25.588 -7.441 -20.457 1.00 88.38 82 LEU A N 1
ATOM 679 C CA . LEU A 1 82 ? 25.767 -7.921 -21.836 1.00 88.38 82 LEU A CA 1
ATOM 680 C C . LEU A 1 82 ? 26.846 -7.154 -22.617 1.00 88.38 82 LEU A C 1
ATOM 682 O O . LEU A 1 82 ? 27.476 -7.716 -23.506 1.00 88.38 82 LEU A O 1
ATOM 686 N N . LYS A 1 83 ? 27.071 -5.874 -22.300 1.00 84.81 83 LYS A N 1
ATOM 687 C CA . LYS A 1 83 ? 28.162 -5.088 -22.898 1.00 84.81 83 LYS A CA 1
ATOM 688 C C . LYS A 1 83 ? 29.542 -5.469 -22.364 1.00 84.81 83 LYS A C 1
ATOM 690 O O . LYS A 1 83 ? 30.511 -5.245 -23.067 1.00 84.81 83 LYS A O 1
ATOM 695 N N . HIS A 1 84 ? 29.624 -5.993 -21.142 1.00 72.94 84 HIS A N 1
ATOM 696 C CA . HIS A 1 84 ? 30.886 -6.391 -20.503 1.00 72.94 84 HIS A CA 1
ATOM 697 C C . HIS A 1 84 ? 31.227 -7.875 -20.715 1.00 72.94 84 HIS A C 1
ATOM 699 O O . HIS A 1 84 ? 32.272 -8.331 -20.263 1.00 72.94 84 HIS A O 1
ATOM 705 N N . THR A 1 85 ? 30.336 -8.640 -21.352 1.00 67.56 85 THR A N 1
ATOM 706 C CA . THR A 1 85 ? 30.524 -10.069 -21.662 1.00 67.56 85 THR A CA 1
ATOM 707 C C . THR A 1 85 ? 30.860 -10.339 -23.135 1.00 67.56 85 THR A C 1
ATOM 709 O O . THR A 1 85 ? 31.061 -11.497 -23.489 1.00 67.56 85 THR A O 1
ATOM 712 N N . ASN A 1 86 ? 30.970 -9.290 -23.962 1.00 51.91 86 ASN A N 1
ATOM 713 C CA . ASN A 1 86 ? 31.526 -9.307 -25.324 1.00 51.91 86 ASN A CA 1
ATOM 714 C C . ASN A 1 86 ? 32.815 -8.483 -25.370 1.00 51.91 86 ASN A C 1
ATOM 716 O O . ASN A 1 86 ? 33.649 -8.767 -26.255 1.00 51.91 86 ASN A O 1
#

pLDDT: mean 86.39, std 10.72, range [51.91, 95.0]

Radius of gyration: 19.5 Å; Cα contacts (8 Å, |Δi|>4): 31; chains: 1; bounding box: 51×26×54 Å

Nearest PDB structures (foldseek):
  6rxb-assembly2_C  TM=3.642E-01  e=4.042E+00  Acinetobacter baumannii AYE

Mean predicted aligned error: 8.12 Å

Sequence (86 aa):
MTVTDNLQAFFDKKRNPHLERLEFLMSMGLDPEFAERCALMFEQINATTQEIMNQKKVLFSVDDKLHKLELKRNRLHRMEVLKHTN

Secondary structure (DSSP, 8-state):
--HHHHHHHHHHHH--HHHHHHHHHHHTT--HHHHHHHHHHHHHTT--HHHHHHTHHHHHHHHHHHHHHHHHHHHHHHHHHHHH--